Protein 3LAX (pdb70)

CATH classification: 3.30.300.30

Structure (mmCIF, N/CA/C/O backbone):
data_3LAX
#
_entry.id   3LAX
#
_cell.length_a   33.737
_cell.length_b   44.334
_cell.length_c   67.601
_cell.angle_alpha   90.00
_cell.angle_beta   90.00
_cell.angle_gamma   90.00
#
_symmetry.space_group_name_H-M   'P 21 21 21'
#
loop_
_entity.id
_entity.type
_entity.pdbx_description
1 polymer 'Phenylacetate-coenzyme A ligase'
2 water water
#
loop_
_atom_site.group_PDB
_atom_site.id
_atom_site.type_symbol
_atom_site.label_atom_id
_atom_site.label_alt_id
_atom_site.label_comp_id
_atom_site.label_asym_id
_atom_site.label_entity_id
_atom_site.label_seq_id
_atom_site.pdbx_PDB_ins_code
_atom_site.Cartn_x
_atom_site.Cartn_y
_atom_site.Cartn_z
_atom_site.occupancy
_atom_site.B_iso_or_equiv
_atom_site.auth_seq_id
_atom_site.auth_comp_id
_atom_site.auth_asym_id
_atom_site.auth_atom_id
_atom_site.pdbx_PDB_model_num
ATOM 1 N N . SER A 1 1 ? -8.444 26.711 27.477 1.00 44.13 324 SER A N 1
ATOM 2 C CA . SER A 1 1 ? -7.886 27.655 28.441 1.00 42.34 324 SER A CA 1
ATOM 3 C C . SER A 1 1 ? -8.873 28.790 28.691 1.00 40.35 324 SER A C 1
ATOM 4 O O . SER A 1 1 ? -9.933 28.842 28.062 1.00 41.15 324 SER A O 1
ATOM 7 N N . ASN A 1 2 ? -8.538 29.704 29.599 1.00 37.22 325 ASN A N 1
ATOM 8 C CA . ASN A 1 2 ? -9.400 30.866 29.799 1.00 34.96 325 ASN A CA 1
ATOM 9 C C . ASN A 1 2 ? -9.275 31.858 28.640 1.00 33.12 325 ASN A C 1
ATOM 10 O O . ASN A 1 2 ? -9.884 32.928 28.648 1.00 31.52 325 ASN A O 1
ATOM 15 N N . ALA A 1 3 ? -8.496 31.476 27.630 0.80 32.43 326 ALA A N 1
ATOM 16 C CA . ALA A 1 3 ? -8.423 32.249 26.395 0.80 30.77 326 ALA A CA 1
ATOM 17 C C . ALA A 1 3 ? -9.769 32.247 25.679 0.80 31.20 326 ALA A C 1
ATOM 18 O O . ALA A 1 3 ? -10.066 33.167 24.919 0.80 30.70 326 ALA A O 1
ATOM 20 N N . ASP A 1 4 ? -10.583 31.220 25.917 1.00 31.99 327 ASP A N 1
ATOM 21 C CA A ASP A 1 4 ? -11.918 31.101 25.328 0.50 32.15 327 ASP A CA 1
ATOM 22 C CA B ASP A 1 4 ? -11.883 31.191 25.256 0.50 33.92 327 ASP A CA 1
ATOM 23 C C . ASP A 1 4 ? -12.906 32.068 25.967 1.00 32.37 327 ASP A C 1
ATOM 24 O O . ASP A 1 4 ? -13.997 32.308 25.437 1.00 30.23 327 ASP A O 1
ATOM 33 N N . ASP A 1 5 ? -12.540 32.591 27.135 1.00 27.99 328 ASP A N 1
ATOM 34 C CA . ASP A 1 5 ? -13.444 33.489 27.845 1.00 27.01 328 ASP A CA 1
ATOM 35 C C . ASP A 1 5 ? -13.282 34.928 27.379 1.00 25.15 328 ASP A C 1
ATOM 36 O O . ASP A 1 5 ? -12.210 35.512 27.493 1.00 26.10 328 ASP A O 1
ATOM 49 N N . ILE A 1 7 ? -13.163 38.779 27.149 1.00 25.07 330 ILE A N 1
ATOM 50 C CA . ILE A 1 7 ? -12.840 39.808 28.113 1.00 25.11 330 ILE A CA 1
ATOM 51 C C . ILE A 1 7 ? -13.366 41.138 27.618 1.00 24.35 330 ILE A C 1
ATOM 52 O O . ILE A 1 7 ? -13.725 41.290 26.452 1.00 25.21 330 ILE A O 1
ATOM 57 N N . ILE A 1 8 ? -13.440 42.098 28.521 1.00 24.60 331 ILE A N 1
ATOM 58 C CA A ILE A 1 8 ? -13.898 43.433 28.176 0.50 26.19 331 ILE A CA 1
ATOM 59 C CA B ILE A 1 8 ? -13.891 43.430 28.159 0.50 26.59 331 ILE A CA 1
ATOM 60 C C . ILE A 1 8 ? -12.876 44.447 28.663 1.00 27.26 331 ILE A C 1
ATOM 61 O O . ILE A 1 8 ? -12.522 44.461 29.843 1.00 29.68 331 ILE A O 1
ATOM 70 N N . LEU A 1 9 ? -12.392 45.280 27.751 1.00 26.84 332 LEU A N 1
ATOM 71 C CA . LEU A 1 9 ? -11.368 46.259 28.075 1.00 29.07 332 LEU A CA 1
ATOM 72 C C . LEU A 1 9 ? -11.752 47.611 27.489 1.00 30.85 332 LEU A C 1
ATOM 73 O O . LEU A 1 9 ? -11.942 47.733 26.279 1.00 28.87 332 LEU A O 1
ATOM 78 N N . LYS A 1 10 ? -11.844 48.618 28.358 1.00 36.24 333 LYS A N 1
ATOM 79 C CA A LYS A 1 10 ? -12.304 49.943 27.950 0.50 38.12 333 LYS A CA 1
ATOM 80 C CA B LYS A 1 10 ? -12.363 49.945 28.012 0.50 37.53 333 LYS A CA 1
ATOM 81 C C . LYS A 1 10 ? -13.523 49.886 27.024 1.00 37.81 333 LYS A C 1
ATOM 82 O O . LYS A 1 10 ? -13.533 50.549 25.979 1.00 38.80 333 LYS A O 1
ATOM 93 N N . GLY A 1 11 ? -14.524 49.092 27.395 1.00 36.23 334 GLY A N 1
ATOM 94 C CA . GLY A 1 11 ? -15.752 48.983 26.626 1.00 34.57 334 GLY A CA 1
ATOM 95 C C . GLY A 1 11 ? -15.701 48.029 25.448 1.00 30.71 334 GLY A C 1
ATOM 96 O O . GLY A 1 11 ? -16.732 47.750 24.841 1.00 31.16 334 GLY A O 1
ATOM 97 N N . VAL A 1 12 ? -14.513 47.519 25.128 1.00 25.13 335 VAL A N 1
ATOM 98 C CA . VAL A 1 12 ? -14.330 46.706 23.929 1.00 21.87 335 VAL A CA 1
ATOM 99 C C . VAL A 1 12 ? -14.271 45.217 24.263 1.00 19.84 335 VAL A C 1
ATOM 100 O O . VAL A 1 12 ? -13.413 44.777 25.036 1.00 20.84 335 VAL A O 1
ATOM 104 N N . ASN A 1 13 ? -15.181 44.439 23.685 1.00 20.53 336 ASN A N 1
ATOM 105 C CA . ASN A 1 13 ? -15.171 42.997 23.878 1.00 23.05 336 ASN A CA 1
ATOM 106 C C . ASN A 1 13 ? -14.073 42.384 23.031 1.00 22.22 336 ASN A C 1
ATOM 107 O O . ASN A 1 13 ? -13.981 42.652 21.835 1.00 22.69 336 ASN A O 1
ATOM 112 N N . ILE A 1 14 ? -13.253 41.548 23.652 1.00 20.01 337 ILE A N 1
ATOM 113 C CA A ILE A 1 14 ? -12.124 40.917 22.980 0.50 18.41 337 ILE A CA 1
ATOM 114 C CA B ILE A 1 14 ? -12.166 40.905 22.939 0.50 22.03 337 ILE A CA 1
ATOM 115 C C . ILE A 1 14 ? -12.079 39.427 23.286 1.00 20.77 337 ILE A C 1
ATOM 116 O O . ILE A 1 14 ? -12.196 39.030 24.444 1.00 23.16 337 ILE A O 1
ATOM 125 N N . PHE A 1 15 ? -11.903 38.609 22.257 1.00 20.96 338 PHE A N 1
ATOM 126 C CA . PHE A 1 15 ? -11.736 37.180 22.446 1.00 21.22 338 PHE A CA 1
ATOM 127 C C . PHE A 1 15 ? -10.254 36.854 22.390 1.00 20.78 338 PHE A C 1
ATOM 128 O O . PHE A 1 15 ? -9.626 37.009 21.351 1.00 21.76 338 PHE A O 1
ATOM 136 N N . PRO A 1 16 ? -9.692 36.411 23.518 1.00 22.20 339 PRO A N 1
ATOM 137 C CA . PRO A 1 16 ? -8.255 36.130 23.571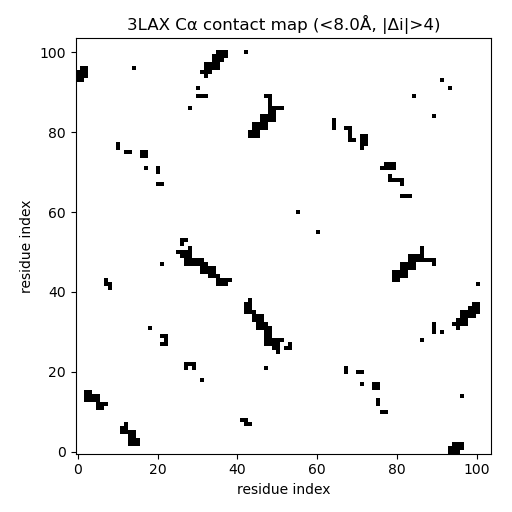 1.00 23.52 339 PRO A CA 1
ATOM 138 C C . PRO A 1 16 ? -7.800 35.122 22.518 1.00 20.70 339 PRO A C 1
ATOM 139 O O . PRO A 1 16 ? -6.633 35.161 22.117 1.00 18.90 339 PRO A O 1
ATOM 143 N N . ILE A 1 17 ? -8.685 34.251 22.046 1.00 19.49 340 ILE A N 1
ATOM 144 C CA . ILE A 1 17 ? -8.266 33.313 21.015 1.00 19.17 340 ILE A CA 1
ATOM 145 C C . ILE A 1 17 ? -7.784 34.055 19.746 1.00 17.83 340 ILE A C 1
ATOM 146 O O . ILE A 1 17 ? -6.926 33.550 19.019 1.00 20.06 340 ILE A O 1
ATOM 151 N N . GLN A 1 18 ? -8.340 35.238 19.479 1.00 17.22 341 GLN A N 1
ATOM 152 C CA A GLN A 1 18 ? -7.942 36.130 18.377 0.50 18.16 341 GLN A CA 1
ATOM 153 C CA B GLN A 1 18 ? -7.900 35.962 18.298 0.50 18.19 341 GLN A CA 1
ATOM 154 C C . GLN A 1 18 ? -6.455 36.446 18.445 1.00 17.87 341 GLN A C 1
ATOM 155 O O . GLN A 1 18 ? -5.745 36.535 17.446 1.00 18.51 341 GLN A O 1
ATOM 166 N N . ILE A 1 19 ? -6.015 36.719 19.664 1.00 16.22 342 ILE A N 1
ATOM 167 C CA . ILE A 1 19 ? -4.629 37.093 19.911 1.00 15.39 342 ILE A CA 1
ATOM 168 C C . ILE A 1 19 ? -3.737 35.873 19.689 1.00 15.94 342 ILE A C 1
ATOM 169 O O . ILE A 1 19 ? -2.712 35.949 19.006 1.00 16.51 342 ILE A O 1
ATOM 174 N N . GLU A 1 20 ? -4.136 34.748 20.271 1.00 16.00 343 GLU A N 1
ATOM 175 C CA . GLU A 1 20 ? -3.407 33.496 20.117 1.00 17.93 343 GLU A CA 1
ATOM 176 C C . GLU A 1 20 ? -3.189 33.154 18.649 1.00 17.49 343 GLU A C 1
ATOM 177 O O . GLU A 1 20 ? -2.090 32.805 18.234 1.00 18.69 343 GLU A O 1
ATOM 183 N N . THR A 1 21 ? -4.254 33.235 17.856 1.00 18.00 344 THR A N 1
ATOM 184 C CA . THR A 1 21 ? -4.175 32.870 16.444 1.00 19.74 344 THR A CA 1
ATOM 185 C C . THR A 1 21 ? -3.137 33.700 15.693 1.00 18.23 344 THR A C 1
ATOM 186 O O . THR A 1 21 ? -2.357 33.174 14.881 1.00 21.07 344 THR A O 1
ATOM 190 N N . ILE A 1 22 ? -3.131 34.998 15.961 1.00 17.54 345 ILE A N 1
ATOM 191 C CA A ILE A 1 22 ? -2.158 35.886 15.344 0.50 16.94 345 ILE A CA 1
ATOM 192 C CA B ILE A 1 22 ? -2.159 35.908 15.363 0.50 17.71 345 ILE A CA 1
ATOM 193 C C . ILE A 1 22 ? -0.727 35.547 15.769 1.00 18.03 345 ILE A C 1
ATOM 194 O O . ILE A 1 22 ? 0.168 35.450 14.922 1.00 18.50 345 ILE A O 1
ATOM 203 N N . LEU A 1 23 ? -0.512 35.342 17.069 1.00 16.88 346 LEU A N 1
ATOM 204 C CA . LEU A 1 23 ? 0.822 35.008 17.580 1.00 17.59 346 LEU A CA 1
ATOM 205 C C . LEU A 1 23 ? 1.362 33.711 16.995 1.00 18.29 346 LEU A C 1
ATOM 206 O O . LEU A 1 23 ? 2.571 33.589 16.735 1.00 19.28 346 LEU A O 1
ATOM 211 N N . LEU A 1 24 ? 0.487 32.729 16.808 1.00 19.98 347 LEU A N 1
ATOM 212 C CA . LEU A 1 24 ? 0.931 31.412 16.353 1.00 22.44 347 LEU A CA 1
ATOM 213 C C . LEU A 1 24 ? 1.577 31.417 14.978 1.00 24.37 347 LEU A C 1
ATOM 214 O O . LEU A 1 24 ? 2.359 30.523 14.656 1.00 27.28 347 LEU A O 1
ATOM 219 N N . GLN A 1 25 ? 1.251 32.403 14.156 1.00 24.47 348 GLN A N 1
ATOM 220 C CA A GLN A 1 25 ? 1.758 32.443 12.785 0.50 26.25 348 GLN A CA 1
ATOM 221 C CA B GLN A 1 25 ? 1.751 32.424 12.792 0.50 25.07 348 GLN A CA 1
ATOM 222 C C . GLN A 1 25 ? 3.217 32.877 12.690 1.00 25.41 348 GLN A C 1
ATOM 223 O O . GLN A 1 25 ? 3.857 32.680 11.652 1.00 28.83 348 GLN A O 1
ATOM 234 N N . PHE A 1 26 ? 3.751 33.462 13.766 1.00 21.92 349 PHE A N 1
ATOM 235 C CA . PHE A 1 26 ? 5.143 33.944 13.762 1.00 20.70 349 PHE A CA 1
ATOM 236 C C . PHE A 1 26 ? 6.154 32.854 14.094 1.00 20.24 349 PHE A C 1
ATOM 237 O O . PHE A 1 26 ? 6.146 32.304 15.202 1.00 20.00 349 PHE A O 1
ATOM 245 N N . LYS A 1 27 ? 7.027 32.551 13.133 1.00 20.98 350 LYS A N 1
ATOM 246 C CA A LYS A 1 27 ? 8.045 31.534 13.345 0.50 21.09 350 LYS A CA 1
ATOM 247 C CA B LYS A 1 27 ? 8.068 31.550 13.322 0.50 21.09 350 LYS A CA 1
ATOM 248 C C . LYS A 1 27 ? 8.989 31.954 14.463 1.00 21.03 350 LYS A C 1
ATOM 249 O O . LYS A 1 27 ? 9.570 31.109 15.132 1.00 22.48 350 LYS A O 1
ATOM 260 N N . GLU A 1 28 ? 9.104 33.260 14.682 1.00 18.47 351 GLU A N 1
ATOM 261 C CA . GLU A 1 28 ? 10.014 33.785 15.690 1.00 18.16 351 GLU A CA 1
ATOM 262 C C . GLU A 1 28 ? 9.507 33.578 17.107 1.00 16.13 351 GLU A C 1
ATOM 263 O O . GLU A 1 28 ? 10.243 33.817 18.055 1.00 16.75 351 GLU A O 1
ATOM 269 N N . LEU A 1 29 ? 8.241 33.188 17.253 1.00 15.31 352 LEU A N 1
ATOM 270 C CA . LEU A 1 29 ? 7.625 33.084 18.574 1.00 14.05 352 LEU A CA 1
ATOM 271 C C . LEU A 1 29 ? 7.357 31.643 18.988 1.00 14.59 352 LEU A C 1
ATOM 272 O O . LEU A 1 29 ? 7.114 30.776 18.148 1.00 18.35 352 LEU A O 1
ATOM 277 N N . GLY A 1 30 ? 7.371 31.391 20.294 1.00 15.95 353 GLY A N 1
ATOM 278 C CA . GLY A 1 30 ? 6.866 30.132 20.825 1.00 17.13 353 GLY A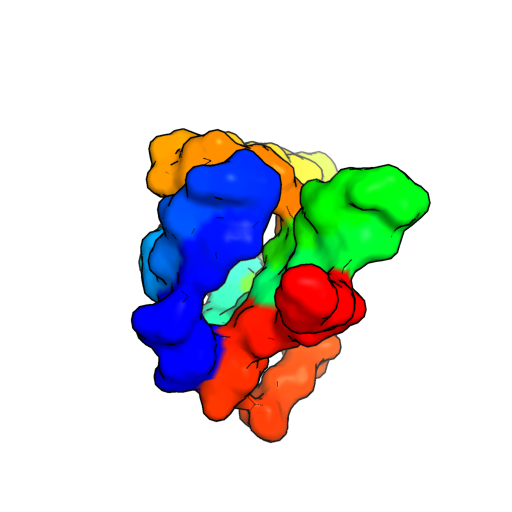 CA 1
ATOM 279 C C . GLY A 1 30 ? 5.349 30.202 20.953 1.00 17.93 353 GLY A C 1
ATOM 280 O O . GLY A 1 30 ? 4.746 31.235 20.663 1.00 21.12 353 GLY A O 1
ATOM 281 N N . SER A 1 31 ? 4.732 29.123 21.412 1.00 14.98 354 SER A N 1
ATOM 282 C CA . SER A 1 31 ? 3.274 29.082 21.518 1.00 15.24 354 SER A CA 1
ATOM 283 C C . SER A 1 31 ? 2.756 29.637 22.837 1.00 15.39 354 SER A C 1
ATOM 284 O O . SER A 1 31 ? 1.559 29.824 22.997 1.00 19.52 354 SER A O 1
ATOM 287 N N . ASP A 1 32 ? 3.643 29.893 23.790 1.00 15.34 355 ASP A N 1
ATOM 288 C CA . ASP A 1 32 ? 3.203 30.382 25.085 1.00 16.22 355 ASP A CA 1
ATOM 289 C C . ASP A 1 32 ? 3.191 31.888 25.183 1.00 15.08 355 ASP A C 1
ATOM 290 O O . ASP A 1 32 ? 4.159 32.561 24.823 1.00 17.50 355 ASP A O 1
ATOM 295 N N . TYR A 1 33 ? 2.071 32.408 25.669 1.00 15.35 356 TYR A N 1
ATOM 296 C CA . TYR A 1 33 ? 1.850 33.830 25.791 1.00 15.73 356 TYR A CA 1
ATOM 297 C C . TYR A 1 33 ? 1.016 34.060 27.045 1.00 15.40 356 TYR A C 1
ATOM 298 O O . TYR A 1 33 ? 0.397 33.125 27.592 1.00 17.58 356 TYR A O 1
ATOM 307 N N . LEU A 1 34 ? 1.015 35.297 27.514 1.00 14.33 357 LEU A N 1
ATOM 308 C CA . LEU A 1 34 ? 0.224 35.663 28.676 1.00 15.40 357 LEU A CA 1
ATOM 309 C C . LEU A 1 34 ? -0.302 37.066 28.483 1.00 14.92 357 LEU A C 1
ATOM 310 O O . LEU A 1 34 ? 0.460 37.984 28.212 1.00 15.70 357 LEU A O 1
ATOM 315 N N . ILE A 1 35 ? -1.618 37.215 28.589 1.00 15.24 358 ILE A N 1
ATOM 316 C CA . ILE A 1 35 ? -2.257 38.507 28.467 1.00 14.77 358 ILE A CA 1
ATOM 317 C C . ILE A 1 35 ? -2.523 38.998 29.883 1.00 14.90 358 ILE A C 1
ATOM 318 O O . ILE A 1 35 ? -3.223 38.334 30.646 1.00 16.14 358 ILE A O 1
ATOM 323 N N . THR A 1 36 ? -1.948 40.136 30.253 1.00 15.57 359 THR A N 1
ATOM 324 C CA . THR A 1 36 ? -2.171 40.678 31.591 1.00 16.32 359 THR A CA 1
ATOM 325 C C . THR A 1 36 ? -2.984 41.961 31.508 1.00 16.48 359 THR A C 1
ATOM 326 O O . THR A 1 36 ? -2.629 42.879 30.767 1.00 17.76 359 THR A O 1
ATOM 330 N N . LEU A 1 37 ? -4.089 42.009 32.250 1.00 17.05 360 LEU A N 1
ATOM 331 C CA . LEU A 1 37 ? -4.942 43.190 32.290 1.00 18.44 360 LEU A CA 1
ATOM 332 C C . LEU A 1 37 ? -4.748 43.852 33.640 1.00 22.15 360 LEU A C 1
ATOM 333 O O . LEU A 1 37 ? -4.832 43.198 34.680 1.00 22.91 360 LEU A O 1
ATOM 338 N N . GLU A 1 38 ? -4.481 45.148 33.641 1.00 25.36 361 GLU A N 1
ATOM 339 C CA . GLU A 1 38 ? -4.369 45.839 34.912 1.00 30.40 361 GLU A CA 1
ATOM 340 C C . GLU A 1 38 ? -4.866 47.264 34.831 1.00 33.04 361 GLU A C 1
ATOM 341 O O . GLU A 1 38 ? -5.116 47.788 33.749 1.00 32.96 361 GLU A O 1
ATOM 347 N N . THR A 1 39 ? -5.040 47.872 35.996 1.00 35.11 362 THR A N 1
ATOM 348 C CA . THR A 1 39 ? -5.465 49.252 36.070 1.00 37.63 362 THR A CA 1
ATOM 349 C C . THR A 1 39 ? -4.248 50.109 36.393 1.00 42.65 362 THR A C 1
ATOM 350 O O . THR A 1 39 ? -3.700 50.033 37.489 1.00 42.95 362 THR A O 1
ATOM 354 N N . ALA A 1 40 ? -3.811 50.892 35.412 1.00 48.10 363 ALA A N 1
ATOM 355 C CA . ALA A 1 40 ? -2.672 51.789 35.577 1.00 52.19 363 ALA A CA 1
ATOM 356 C C . ALA A 1 40 ? -3.178 53.190 35.874 1.00 54.92 363 ALA A C 1
ATOM 357 O O . ALA A 1 40 ? -3.739 53.852 34.998 1.00 55.49 363 ALA A O 1
ATOM 359 N N . GLU A 1 41 ? -2.975 53.634 37.110 1.00 57.06 364 GLU A N 1
ATOM 360 C CA . GLU A 1 41 ? -3.511 54.907 37.565 1.00 59.06 364 GLU A CA 1
ATOM 361 C C . GLU A 1 41 ? -5.019 54.905 37.396 1.00 60.03 364 GLU A C 1
ATOM 362 O O . GLU A 1 41 ? -5.749 54.284 38.169 1.00 60.58 364 GLU A O 1
ATOM 368 N N . SER A 1 42 ? -5.470 55.595 36.354 1.00 59.80 365 SER A N 1
ATOM 369 C CA . SER A 1 42 ? -6.890 55.771 36.091 1.00 58.76 365 SER A CA 1
ATOM 370 C C . SER A 1 42 ? -7.467 54.670 35.206 1.00 56.32 365 SER A C 1
ATOM 371 O O . SER A 1 42 ? -8.543 54.142 35.483 1.00 55.76 365 SER A O 1
ATOM 374 N N . ASN A 1 43 ? -6.751 54.324 34.141 1.00 54.37 366 ASN A N 1
ATOM 375 C CA . ASN A 1 43 ? -7.324 53.465 33.111 1.00 50.66 366 ASN A CA 1
ATOM 376 C C . ASN A 1 43 ? -6.749 52.053 33.036 1.00 45.03 366 ASN A C 1
ATOM 377 O O . ASN A 1 43 ? -5.802 51.705 33.742 1.00 44.64 366 ASN A O 1
ATOM 382 N N . ASP A 1 44 ? -7.339 51.248 32.162 1.00 39.70 367 ASP A N 1
ATOM 383 C CA . ASP A 1 44 ? -6.960 49.853 32.018 1.00 35.24 367 ASP A CA 1
ATOM 384 C C . ASP A 1 44 ? -5.970 49.665 30.878 1.00 32.40 367 ASP A C 1
ATOM 385 O O . ASP A 1 44 ? -6.073 50.306 29.830 1.00 34.45 367 ASP A O 1
ATOM 390 N N . GLU A 1 45 ? -5.016 48.770 31.090 1.00 27.85 368 GLU A N 1
ATOM 391 C CA . GLU A 1 45 ? -4.015 48.468 30.085 1.00 27.82 368 GLU A CA 1
ATOM 392 C C . GLU A 1 45 ? -3.965 46.966 29.851 1.00 24.08 368 GLU A C 1
ATOM 393 O O . GLU A 1 45 ? -4.177 46.183 30.773 1.00 23.56 368 GLU A O 1
ATOM 407 N N . THR A 1 47 ? -1.283 44.074 28.528 1.00 15.53 370 THR A N 1
ATOM 408 C CA . THR A 1 47 ? 0.054 43.678 28.104 1.00 15.32 370 THR A CA 1
ATOM 409 C C . THR A 1 47 ? -0.032 42.271 27.530 1.00 15.55 370 THR A C 1
ATOM 410 O O . THR A 1 47 ? -0.704 41.403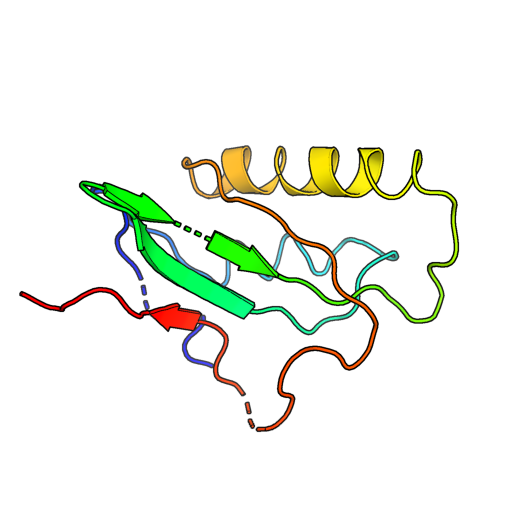 28.094 1.00 16.96 370 THR A O 1
ATOM 414 N N . VAL A 1 48 ? 0.626 42.049 26.395 1.00 13.54 371 VAL A N 1
ATOM 415 C CA . VAL A 1 48 ? 0.722 40.722 25.832 1.00 13.56 371 VAL A CA 1
ATOM 416 C C . VAL A 1 48 ? 2.197 40.317 25.837 1.00 12.92 371 VAL A C 1
ATOM 417 O O . VAL A 1 48 ? 2.991 40.836 25.054 1.00 14.72 371 VAL A O 1
ATOM 421 N N . GLU A 1 49 ? 2.540 39.411 26.742 1.00 13.80 372 GLU A N 1
ATOM 422 C CA . GLU A 1 49 ? 3.878 38.822 26.774 1.00 13.91 372 GLU A CA 1
ATOM 423 C C . GLU A 1 49 ? 3.854 37.556 25.933 1.00 14.82 372 GLU A C 1
ATOM 424 O O . GLU A 1 49 ? 2.914 36.764 26.002 1.00 15.37 372 GLU A O 1
ATOM 430 N N . VAL A 1 50 ? 4.881 37.358 25.122 1.00 14.60 373 VAL A N 1
ATOM 431 C CA A VAL A 1 50 ? 4.977 36.127 24.353 0.50 15.53 373 VAL A CA 1
ATOM 432 C CA B VAL A 1 50 ? 4.984 36.163 24.288 0.50 15.81 373 VAL A CA 1
ATOM 433 C C . VAL A 1 50 ? 6.421 35.671 24.308 1.00 14.32 373 VAL A C 1
ATOM 434 O O . VAL A 1 50 ? 7.345 36.478 24.161 1.00 14.82 373 VAL A O 1
ATOM 441 N N . GLU A 1 51 ? 6.604 34.370 24.474 1.00 14.75 374 GLU A N 1
ATOM 442 C CA . GLU A 1 51 ? 7.942 33.801 24.443 1.00 14.35 374 GLU A CA 1
ATOM 443 C C . GLU A 1 51 ? 8.504 33.795 23.039 1.00 14.32 374 GLU A C 1
ATOM 444 O O . GLU A 1 51 ? 7.809 33.479 22.062 1.00 15.41 374 GLU A O 1
ATOM 450 N N . LEU A 1 52 ? 9.791 34.108 22.949 1.00 14.66 375 LEU A N 1
ATOM 451 C CA . LEU A 1 52 ? 10.513 33.931 21.710 1.00 15.31 375 LEU A CA 1
ATOM 452 C C . LEU A 1 52 ? 10.748 32.454 21.460 1.00 15.68 375 LEU A C 1
ATOM 453 O O . LEU A 1 52 ? 10.850 31.651 22.404 1.00 17.46 375 LEU A O 1
ATOM 458 N N . SER A 1 53 ? 10.833 32.091 20.187 1.00 16.39 376 SER A N 1
ATOM 459 C CA . SER A 1 53 ? 11.273 30.760 19.815 1.00 16.65 376 SER A CA 1
ATOM 460 C C . SER A 1 53 ? 12.742 30.595 20.209 1.00 17.03 376 SER A C 1
ATOM 461 O O . SER A 1 53 ? 13.504 31.564 20.185 1.00 18.65 376 SER A O 1
ATOM 464 N N . GLN A 1 54 ? 13.149 29.382 20.564 1.00 18.16 377 GLN A N 1
ATOM 465 C CA . GLN A 1 54 ? 14.565 29.158 20.861 1.00 20.18 377 GLN A CA 1
ATOM 466 C C . GLN A 1 54 ? 15.408 29.375 19.618 1.00 20.61 377 GLN A C 1
ATOM 467 O O . GLN A 1 54 ? 16.618 29.523 19.717 1.00 22.70 377 GLN A O 1
ATOM 473 N N . LEU A 1 55 ? 14.770 29.410 18.452 1.00 18.35 378 LEU A N 1
ATOM 474 C CA . LEU A 1 55 ? 15.469 29.702 17.200 1.00 19.40 378 LEU A CA 1
ATOM 475 C C . LEU A 1 55 ? 15.735 31.191 16.962 1.00 20.33 378 LEU A C 1
ATOM 476 O O . LEU A 1 55 ? 16.521 31.537 16.074 1.00 22.31 378 LEU A O 1
ATOM 481 N N . PHE A 1 56 ? 15.097 32.074 17.731 1.00 20.48 379 PHE A N 1
ATOM 482 C CA . PHE A 1 56 ? 15.278 33.508 17.515 1.00 20.63 379 PHE A CA 1
ATOM 483 C C . PHE A 1 56 ? 16.468 34.034 18.310 1.00 22.48 379 PHE A C 1
ATOM 484 O O . PHE A 1 56 ? 16.423 34.094 19.537 1.00 23.66 379 PHE A O 1
ATOM 492 N N . THR A 1 57 ? 17.536 34.415 17.615 1.00 20.84 380 THR A N 1
ATOM 493 C CA . THR A 1 57 ? 18.689 35.023 18.268 1.00 22.30 380 THR A CA 1
ATOM 494 C C . THR A 1 57 ? 19.163 36.259 17.507 1.00 22.34 380 THR A C 1
ATOM 495 O O . THR A 1 57 ? 20.347 36.620 17.555 1.00 25.35 380 THR A O 1
ATOM 499 N N . ASP A 1 58 ? 18.24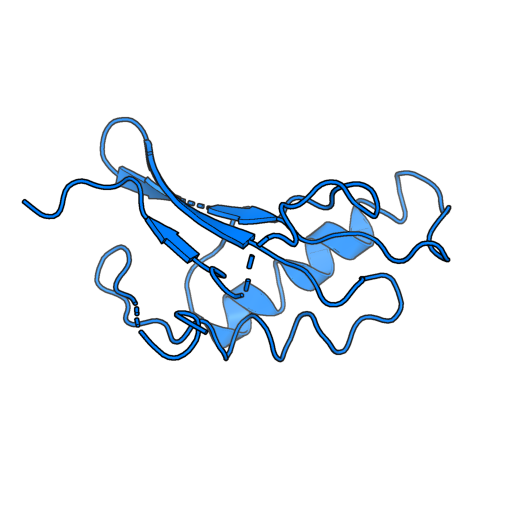5 36.915 16.807 1.00 21.21 381 ASP A N 1
ATOM 500 C CA . ASP A 1 58 ? 18.604 38.073 15.991 1.00 20.04 381 ASP A CA 1
ATOM 501 C C . ASP A 1 58 ? 18.759 39.355 16.806 1.00 19.40 381 ASP A C 1
ATOM 502 O O . ASP A 1 58 ? 18.394 39.412 17.985 1.00 21.26 381 ASP A O 1
ATOM 507 N N . ASP A 1 59 ? 19.306 40.385 16.166 1.00 19.24 382 ASP A N 1
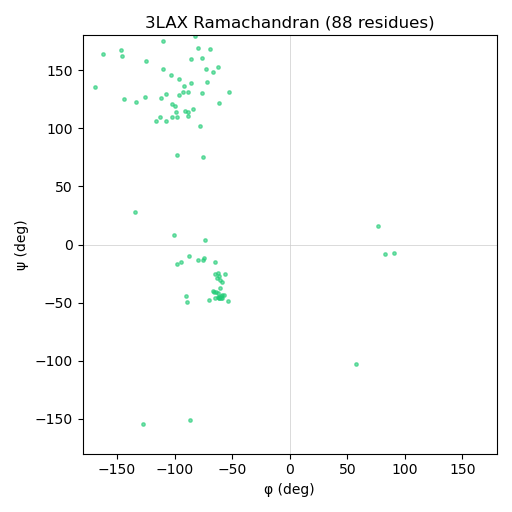ATOM 508 C CA . ASP A 1 59 ? 19.637 41.618 16.862 1.00 18.97 382 ASP A CA 1
ATOM 509 C C . ASP A 1 59 ? 18.420 42.416 17.318 1.00 17.63 382 ASP A C 1
ATOM 510 O O . ASP A 1 59 ? 17.278 42.132 16.920 1.00 19.55 382 ASP A O 1
ATOM 515 N N . TYR A 1 60 ? 18.667 43.415 18.161 1.00 17.27 383 TYR A N 1
ATOM 516 C CA . TYR A 1 60 ? 17.587 44.197 18.755 1.00 18.14 383 TYR A CA 1
ATOM 517 C C . TYR A 1 60 ? 16.787 44.966 17.708 1.00 17.29 383 TYR A C 1
ATOM 518 O O . TYR A 1 60 ? 15.590 45.206 17.893 1.00 19.53 383 TYR A O 1
ATOM 527 N N . GLY A 1 61 ? 17.411 45.333 16.595 1.00 18.47 384 GLY A N 1
ATOM 528 C CA . GLY A 1 61 ? 16.675 45.974 15.517 1.00 18.47 384 GLY A CA 1
ATOM 529 C C . GLY A 1 61 ? 15.569 45.064 15.009 1.00 17.24 384 GLY A C 1
ATOM 530 O O . GLY A 1 61 ? 14.422 45.486 14.806 1.00 17.91 384 GLY A O 1
ATOM 531 N N . ARG A 1 62 ? 15.910 43.801 14.803 1.00 19.92 385 ARG A N 1
ATOM 532 C CA . ARG A 1 62 ? 14.940 42.802 14.379 1.00 19.33 385 ARG A CA 1
ATOM 533 C C . ARG A 1 62 ? 13.899 42.535 15.471 1.00 17.79 385 ARG A C 1
ATOM 534 O O . ARG A 1 62 ? 12.704 42.386 15.181 1.00 18.47 385 ARG A O 1
ATOM 542 N N . LEU A 1 63 ? 14.325 42.487 16.728 1.00 17.54 386 LEU A N 1
ATOM 543 C CA A LEU A 1 63 ? 13.386 42.258 17.824 0.50 17.47 386 LEU A CA 1
ATOM 544 C CA B LEU A 1 63 ? 13.397 42.263 17.832 0.50 17.77 386 LEU A CA 1
ATOM 545 C C . LEU A 1 63 ? 12.362 43.392 17.863 1.00 17.01 386 LEU A C 1
ATOM 546 O O . LEU A 1 63 ? 11.142 43.150 18.028 1.00 17.80 386 LEU A O 1
ATOM 555 N N . GLN A 1 64 ? 12.830 44.626 17.691 1.00 16.84 387 GLN A N 1
ATOM 556 C CA . GLN A 1 64 ? 11.942 45.787 17.664 1.00 18.56 387 GLN A CA 1
ATOM 557 C C . GLN A 1 64 ? 10.957 45.707 16.508 1.00 18.09 387 GLN A C 1
ATOM 558 O O . GLN A 1 64 ? 9.775 45.992 16.679 1.00 19.11 387 GLN A O 1
ATOM 564 N N . ALA A 1 65 ? 11.441 45.345 15.323 1.00 18.40 388 ALA A N 1
ATOM 565 C CA . ALA A 1 65 ? 10.570 45.244 14.146 1.00 19.28 388 ALA A CA 1
ATOM 566 C C . ALA A 1 65 ? 9.499 44.185 14.368 1.00 17.76 388 ALA A C 1
ATOM 567 O O . ALA A 1 65 ? 8.327 44.382 14.023 1.00 19.14 388 ALA A O 1
ATOM 569 N N . LEU A 1 66 ? 9.902 43.063 14.949 1.00 17.09 389 LEU A N 1
ATOM 570 C CA . LEU A 1 66 ? 8.982 41.977 15.268 1.00 16.34 389 LEU A CA 1
ATOM 571 C C . LEU A 1 66 ? 7.917 42.466 16.248 1.00 15.45 389 LEU A C 1
ATOM 572 O O . LEU A 1 66 ? 6.724 42.217 16.054 1.00 16.67 389 LEU A O 1
ATOM 577 N N . THR A 1 67 ? 8.341 43.170 17.290 1.00 15.56 390 THR A N 1
ATOM 578 C CA . THR A 1 67 ? 7.417 43.687 18.294 1.00 15.45 390 THR A CA 1
ATOM 579 C C . THR A 1 67 ? 6.403 44.622 17.631 1.00 15.20 390 THR A C 1
ATOM 580 O O . THR A 1 67 ? 5.198 44.545 17.900 1.00 15.78 390 THR A O 1
ATOM 584 N N . ARG A 1 68 ? 6.885 45.492 16.747 1.00 16.12 391 ARG A N 1
ATOM 585 C CA . ARG A 1 68 ? 6.038 46.443 16.021 1.00 17.02 391 ARG A CA 1
ATOM 586 C C . ARG A 1 68 ? 5.013 45.716 15.156 1.00 16.05 391 ARG A C 1
ATOM 587 O O . ARG A 1 68 ? 3.824 46.064 15.155 1.00 17.22 391 ARG A O 1
ATOM 595 N N . GLU A 1 69 ? 5.451 44.702 14.424 1.00 15.73 392 GLU A N 1
ATOM 596 C CA . GLU A 1 69 ? 4.544 43.979 13.535 1.00 16.92 392 GLU A CA 1
ATOM 597 C C . GLU A 1 69 ? 3.467 43.229 14.317 1.00 15.07 392 GLU A C 1
ATOM 598 O O . GLU A 1 69 ? 2.293 43.222 13.927 1.00 15.96 392 GLU A O 1
ATOM 604 N N . ILE A 1 70 ? 3.841 42.609 15.426 1.00 15.61 393 ILE A N 1
ATOM 605 C CA . ILE A 1 70 ? 2.858 41.925 16.272 1.00 15.08 393 ILE A CA 1
ATOM 606 C C . ILE A 1 70 ? 1.835 42.930 16.804 1.00 14.81 393 ILE A C 1
ATOM 607 O O . ILE A 1 70 ? 0.618 42.681 16.789 1.00 14.63 393 ILE A O 1
ATOM 612 N N . THR A 1 71 ? 2.324 44.072 17.278 1.00 15.23 394 THR A N 1
ATOM 613 C CA . THR A 1 71 ? 1.446 45.106 17.825 1.00 14.83 394 THR A CA 1
ATOM 614 C C . THR A 1 71 ? 0.430 45.570 16.776 1.00 15.20 394 THR A C 1
ATOM 615 O O . THR A 1 71 ? -0.769 45.688 17.055 1.00 16.23 394 THR A O 1
ATOM 619 N N . ARG A 1 72 ? 0.915 45.818 15.568 1.00 15.53 395 ARG A N 1
ATOM 620 C CA A ARG A 1 72 ? 0.086 46.256 14.449 0.50 17.07 395 ARG A CA 1
ATOM 621 C CA B ARG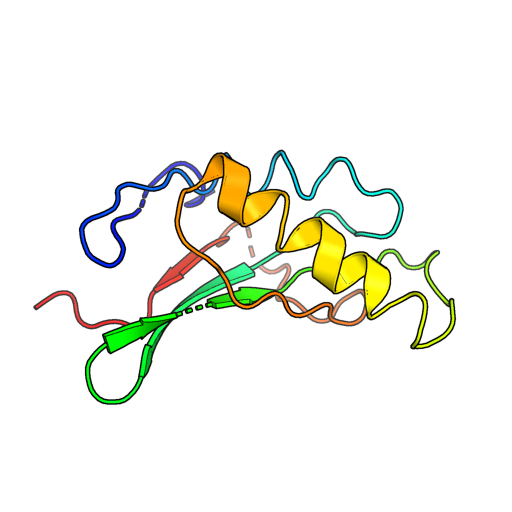 A 1 72 ? 0.055 46.271 14.477 0.50 14.49 395 ARG A CA 1
ATOM 622 C C . ARG A 1 72 ? -1.006 45.231 14.145 1.00 15.01 395 ARG A C 1
ATOM 623 O O . ARG A 1 72 ? -2.187 45.563 14.033 1.00 15.40 395 ARG A O 1
ATOM 638 N N . GLN A 1 73 ? -0.605 43.971 14.004 1.00 14.59 396 GLN A N 1
ATOM 639 C CA . GLN A 1 73 ? -1.566 42.918 13.679 1.00 15.72 396 GLN A CA 1
ATOM 640 C C . GLN A 1 73 ? -2.593 42.734 14.784 1.00 14.55 396 GLN A C 1
ATOM 641 O O . GLN A 1 73 ? -3.786 42.537 14.502 1.00 15.11 396 GLN A O 1
ATOM 647 N N . LEU A 1 74 ? -2.157 42.789 16.041 1.00 13.89 397 LEU A N 1
ATOM 648 C CA . LEU A 1 74 ? -3.103 42.642 17.156 1.00 13.33 397 LEU A CA 1
ATOM 649 C C . LEU A 1 74 ? -4.092 43.808 17.188 1.00 14.49 397 LEU A C 1
ATOM 650 O O . LEU A 1 74 ? -5.300 43.601 17.355 1.00 15.00 397 LEU A O 1
ATOM 655 N N . LYS A 1 75 ? -3.598 45.033 17.039 1.00 14.54 398 LYS A N 1
ATOM 656 C CA . LYS A 1 75 ? -4.501 46.180 17.005 1.00 15.40 398 LYS A CA 1
ATOM 657 C C . LYS A 1 75 ? -5.544 46.028 15.885 1.00 14.88 398 LYS A C 1
ATOM 658 O O . LYS A 1 75 ? -6.739 46.289 16.090 1.00 15.85 398 LYS A O 1
ATOM 664 N N . ASP A 1 76 ? -5.113 45.593 14.707 1.00 16.31 399 ASP A N 1
ATOM 665 C CA . ASP A 1 76 ? -6.042 45.414 13.583 1.00 16.68 399 ASP A CA 1
ATOM 666 C C . ASP A 1 76 ? -7.153 44.433 13.912 1.00 16.06 399 ASP A C 1
ATOM 667 O O . ASP A 1 76 ? -8.268 44.558 13.408 1.00 18.06 399 ASP A O 1
ATOM 672 N N . GLU A 1 77 ? -6.851 43.444 14.740 1.00 15.73 400 GLU A N 1
ATOM 673 C CA . GLU A 1 77 ? -7.814 42.384 15.029 1.00 16.74 400 GLU A CA 1
ATOM 674 C C . GLU A 1 77 ? -8.708 42.713 16.209 1.00 16.83 400 GLU A C 1
ATOM 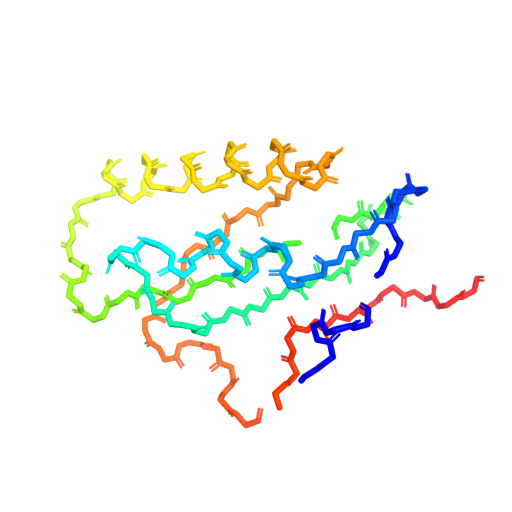675 O O . GLU A 1 77 ? -9.932 42.579 16.116 1.00 18.66 400 GLU A O 1
ATOM 681 N N . ILE A 1 78 ? -8.104 43.129 17.321 1.00 15.51 401 ILE A N 1
ATOM 682 C CA . ILE A 1 78 ? -8.863 43.310 18.568 1.00 15.29 401 ILE A CA 1
ATOM 683 C C . ILE A 1 78 ? -9.355 44.736 18.803 1.00 15.73 401 ILE A C 1
ATOM 684 O O . ILE A 1 78 ? -10.222 44.955 19.650 1.00 17.56 401 ILE A O 1
ATOM 689 N N . LEU A 1 79 ? -8.810 45.694 18.051 1.00 15.43 402 LEU A N 1
ATOM 690 C CA . LEU A 1 79 ? -9.318 47.073 18.025 1.00 16.46 402 LEU A CA 1
ATOM 691 C C . LEU A 1 79 ? -8.923 47.908 19.240 1.00 20.78 402 LEU A C 1
ATOM 692 O O . LEU A 1 79 ? -9.527 48.946 19.530 1.00 23.56 402 LEU A O 1
ATOM 697 N N . VAL A 1 80 ? -7.929 47.424 19.969 1.00 19.18 403 VAL A N 1
ATOM 698 C CA A VAL A 1 80 ? -7.267 48.236 20.975 0.50 19.78 403 VAL A CA 1
ATOM 699 C CA B VAL A 1 80 ? -7.283 48.169 21.041 0.50 20.57 403 VAL A CA 1
ATOM 700 C C . VAL A 1 80 ? -5.797 47.899 20.871 1.00 19.12 403 VAL A C 1
ATOM 701 O O . VAL A 1 80 ? -5.433 46.835 20.380 1.00 20.41 403 VAL A O 1
ATOM 708 N N . THR A 1 81 ? -4.948 48.835 21.276 1.00 18.28 404 THR A N 1
ATOM 709 C CA . THR A 1 81 ? -3.511 48.622 21.157 1.00 18.26 404 THR A CA 1
ATOM 710 C C . THR A 1 81 ? -2.958 47.986 22.423 1.00 17.72 404 THR A C 1
ATOM 711 O O . THR A 1 81 ? -2.995 48.595 23.491 1.00 20.34 404 THR A O 1
ATOM 715 N N . PRO A 1 82 ? -2.449 46.746 22.315 1.00 15.93 405 PRO A N 1
ATOM 716 C CA . PRO A 1 82 ? -1.827 46.153 23.496 1.00 15.83 405 PRO A CA 1
ATOM 717 C C . PRO A 1 82 ? -0.372 46.568 23.586 1.00 15.89 405 PRO A C 1
ATOM 718 O O . PRO A 1 82 ? 0.229 46.981 22.586 1.00 17.56 405 PRO A O 1
ATOM 722 N N . ARG A 1 83 ? 0.183 46.467 24.782 1.00 15.80 406 ARG A N 1
ATOM 723 C CA . ARG A 1 83 ? 1.628 46.579 24.931 1.00 16.23 406 ARG A CA 1
ATOM 724 C C . ARG A 1 83 ? 2.226 45.193 24.748 1.00 16.45 406 ARG A C 1
ATOM 725 O O . ARG A 1 83 ? 1.972 44.301 25.540 1.00 18.35 406 ARG A O 1
ATOM 733 N N . VAL A 1 84 ? 3.003 45.009 23.689 1.00 16.73 407 VAL A N 1
ATOM 734 C CA . VAL A 1 84 ? 3.591 43.710 23.402 1.00 16.49 407 VAL A CA 1
ATOM 735 C C . VAL A 1 84 ? 5.015 43.621 23.950 1.00 15.47 407 VAL A C 1
ATOM 736 O O . VAL A 1 84 ? 5.843 44.510 23.708 1.00 17.33 407 VAL A O 1
ATOM 740 N N . LYS A 1 85 ? 5.277 42.558 24.711 1.00 15.51 408 LYS A N 1
ATOM 741 C CA A LYS A 1 85 ? 6.600 42.325 25.277 0.50 16.47 408 LYS A CA 1
ATOM 742 C CA B LYS A 1 85 ? 6.607 42.329 25.256 0.50 16.22 408 LYS A CA 1
ATOM 743 C C . LYS A 1 85 ? 7.078 40.930 24.904 1.00 15.59 408 LYS A C 1
ATOM 744 O O . LYS A 1 85 ? 6.455 39.934 25.279 1.00 17.19 408 LYS A O 1
ATOM 755 N N . LEU A 1 86 ? 8.192 40.860 24.179 1.00 16.37 409 LEU A N 1
ATOM 756 C CA . LEU A 1 86 ? 8.768 39.577 23.827 1.00 16.77 409 LEU A CA 1
ATOM 757 C C . LEU A 1 86 ? 9.702 39.182 24.963 1.00 17.23 409 LEU A C 1
ATOM 758 O O . LEU A 1 86 ? 10.520 39.991 25.413 1.00 20.01 409 LEU A O 1
ATOM 763 N N . VAL A 1 87 ? 9.557 37.950 25.433 1.00 15.39 410 VAL A N 1
ATOM 764 C CA . VAL A 1 87 ? 10.300 37.471 26.588 1.00 16.33 410 VAL A CA 1
ATOM 765 C C . VAL A 1 87 ? 11.055 36.210 26.200 1.00 16.23 410 VAL A C 1
ATOM 766 O O . VAL A 1 87 ? 10.699 35.538 25.228 1.00 16.50 410 VAL A O 1
ATOM 770 N N . PRO A 1 88 ? 12.113 35.885 26.946 1.00 19.20 411 PRO A N 1
ATOM 771 C CA . PRO A 1 88 ? 12.927 34.723 26.584 1.00 20.89 411 PRO A CA 1
ATOM 772 C C . PRO A 1 88 ? 12.149 33.416 26.640 1.00 18.84 411 PRO A C 1
ATOM 773 O O . PRO A 1 88 ? 11.183 33.285 27.399 1.00 19.37 411 PRO A O 1
ATOM 777 N N . LYS A 1 89 ? 12.572 32.449 25.839 1.00 19.59 412 LYS A N 1
ATOM 778 C CA . LYS A 1 89 ? 11.979 31.129 25.902 1.00 22.73 412 LYS A CA 1
ATOM 779 C C . LYS A 1 89 ? 12.002 30.616 27.339 1.00 22.60 412 LYS A C 1
ATOM 780 O O . LYS A 1 89 ? 13.032 30.690 28.023 1.00 24.01 412 LYS A O 1
ATOM 786 N N . GLY A 1 90 ? 10.859 30.119 27.803 1.00 24.80 413 GLY A N 1
ATOM 787 C CA . GLY A 1 90 ? 10.754 29.564 29.143 1.00 24.78 413 GLY A CA 1
ATOM 788 C C . GLY A 1 90 ? 10.344 30.553 30.224 1.00 21.06 413 GLY A C 1
ATOM 789 O O . GLY A 1 90 ? 10.086 30.158 31.358 1.00 20.77 413 GLY A O 1
ATOM 790 N N . ALA A 1 91 ? 10.262 31.835 29.877 1.00 17.55 414 ALA A N 1
ATOM 791 C CA . ALA A 1 91 ? 10.021 32.871 30.878 1.00 18.28 414 ALA A CA 1
ATOM 792 C C . ALA A 1 91 ? 8.580 32.948 31.398 1.00 18.57 414 ALA 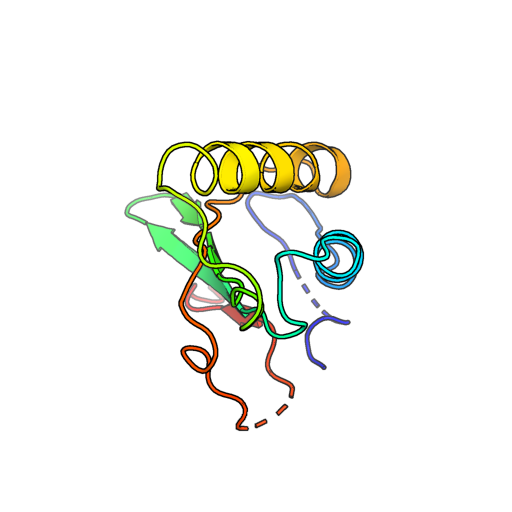A C 1
ATOM 793 O O . ALA A 1 91 ? 8.331 33.608 32.398 1.00 21.38 414 ALA A O 1
ATOM 795 N N . LEU A 1 92 ? 7.635 32.286 30.733 1.00 18.81 415 LEU A N 1
ATOM 796 C CA . LEU A 1 92 ? 6.234 32.345 31.179 1.00 19.19 415 LEU A CA 1
ATOM 797 C C . LEU A 1 92 ? 5.843 31.060 31.903 1.00 25.08 415 LEU A C 1
ATOM 798 O O . LEU A 1 92 ? 6.326 29.988 31.560 1.00 26.43 415 LEU A O 1
ATOM 803 N N . PRO A 1 93 ? 4.977 31.162 32.924 1.00 29.69 416 PRO A N 1
ATOM 804 C CA . PRO A 1 93 ? 4.623 29.946 33.667 1.00 34.34 416 PRO A CA 1
ATOM 805 C C . PRO A 1 93 ? 3.948 28.907 32.768 1.00 37.78 416 PRO A C 1
ATOM 806 O O . PRO A 1 93 ? 2.937 29.248 32.162 1.00 40.28 416 PRO A O 1
ATOM 810 N N . LYS A 1 94 ? 4.507 27.696 32.662 1.00 38.36 417 LYS A N 1
ATOM 811 C CA A LYS A 1 94 ? 3.890 26.630 31.864 0.50 37.26 417 LYS A CA 1
ATOM 812 C CA B LYS A 1 94 ? 3.909 26.623 31.868 0.50 39.24 417 LYS A CA 1
ATOM 813 C C . LYS A 1 94 ? 2.875 25.865 32.698 1.00 39.77 417 LYS A C 1
ATOM 814 O O . LYS A 1 94 ? 2.103 25.055 32.171 1.00 41.76 417 LYS A O 1
ATOM 825 N N . SER A 1 95 ? 2.877 26.121 34.001 1.00 41.99 418 SER A N 1
ATOM 826 C CA . SER A 1 95 ? 1.988 25.430 34.925 1.00 41.25 418 SER A CA 1
ATOM 827 C C . SER A 1 95 ? 0.565 25.961 34.804 1.00 44.85 418 SER A C 1
ATOM 828 O O . SER A 1 95 ? 0.340 27.016 34.213 1.00 46.19 418 SER A O 1
ATOM 831 N N . ALA A 1 99 ? -4.027 25.809 31.454 1.00 47.64 422 ALA A N 1
ATOM 832 C CA . ALA A 1 99 ? -3.608 26.848 30.519 1.00 46.40 422 ALA A CA 1
ATOM 833 C C . ALA A 1 99 ? -4.223 28.212 30.852 1.00 44.42 422 ALA A C 1
ATOM 834 O O . ALA A 1 99 ? -5.174 28.647 30.208 1.00 44.96 422 ALA A O 1
ATOM 836 N N . VAL A 1 100 ? -3.677 28.878 31.865 1.00 40.89 423 VAL A N 1
ATOM 837 C CA . VAL A 1 100 ? -4.080 30.242 32.204 1.00 35.70 423 VAL A CA 1
ATOM 838 C C . VAL A 1 100 ? -3.422 31.230 31.233 1.00 29.38 423 VAL A C 1
ATOM 839 O O . VAL A 1 100 ? -2.234 31.541 31.361 1.00 30.18 423 VAL A O 1
ATOM 843 N N . ARG A 1 101 ? -4.192 31.711 30.257 1.00 22.30 424 ARG A N 1
ATOM 844 C CA . ARG A 1 101 ? -3.654 32.586 29.212 1.00 18.80 424 ARG A CA 1
ATOM 845 C C . ARG A 1 101 ? -3.910 34.050 29.504 1.00 16.90 424 ARG A C 1
ATOM 846 O O . ARG A 1 101 ? -3.293 34.920 28.905 1.00 18.31 424 ARG A O 1
ATOM 854 N N . VAL A 1 102 ? -4.840 34.314 30.414 1.00 17.07 425 VAL A N 1
ATOM 855 C CA . VAL A 1 102 ? -5.175 35.673 30.783 1.00 17.27 425 VAL A CA 1
ATOM 856 C C . VAL A 1 102 ? -5.053 35.835 32.287 1.00 18.93 425 VAL A C 1
ATOM 857 O O . VAL A 1 102 ? -5.631 35.050 33.046 1.00 23.47 425 VAL A O 1
ATOM 861 N N . LYS A 1 103 ? -4.290 36.841 32.708 1.00 18.50 426 LYS A N 1
ATOM 862 C CA . LYS A 1 103 ? -4.195 37.234 34.108 1.00 19.74 426 LYS A CA 1
ATOM 863 C C . LYS A 1 103 ? -4.831 38.617 34.257 1.00 20.54 426 LYS A C 1
ATOM 864 O O . LYS A 1 103 ? -4.299 39.614 33.773 1.00 21.47 426 LYS A O 1
ATOM 870 N N . ASP A 1 104 ? -5.988 38.665 34.912 1.00 19.98 427 ASP A N 1
ATOM 871 C CA . ASP A 1 104 ? -6.740 39.907 35.038 1.00 21.66 427 ASP A CA 1
ATOM 872 C C . ASP A 1 104 ? -6.640 40.415 36.470 1.00 22.92 427 ASP A C 1
ATOM 873 O O . ASP A 1 104 ? -7.272 39.879 37.384 1.00 24.68 427 ASP A O 1
ATOM 878 N N . LEU A 1 105 ? -5.845 41.464 36.648 1.00 22.33 428 LEU A N 1
ATOM 879 C CA . LEU A 1 105 ? -5.542 41.988 37.964 1.00 24.59 428 LEU A CA 1
ATOM 880 C C . LEU A 1 105 ? -6.382 43.211 38.270 1.00 24.84 428 LEU A C 1
ATOM 881 O O . LEU A 1 105 ? -6.162 43.891 39.264 1.00 29.61 428 LEU A O 1
ATOM 886 N N . ARG A 1 106 ? -7.346 43.499 37.407 1.00 23.49 429 ARG A N 1
ATOM 887 C CA . ARG A 1 106 ? -8.234 44.618 37.651 1.00 25.42 429 ARG A CA 1
ATOM 888 C C . ARG A 1 106 ? -9.215 44.197 38.722 1.00 29.84 429 ARG A C 1
ATOM 889 O O . ARG A 1 106 ? -9.397 43.007 38.973 1.00 33.95 429 ARG A O 1
ATOM 897 N N . LYS A 1 107 ? -9.843 45.163 39.368 1.00 31.25 430 LYS A N 1
ATOM 898 C CA . LYS A 1 107 ? -10.898 44.811 40.301 1.00 34.33 430 LYS A CA 1
ATOM 899 C C . LYS A 1 107 ? -12.218 44.660 39.557 1.00 36.93 430 LYS A C 1
ATOM 900 O O . LYS A 1 107 ? -12.512 45.427 38.638 1.00 37.36 430 LYS A O 1
ATOM 906 N N . THR A 1 108 ? -12.983 43.635 39.930 1.00 37.03 431 THR A N 1
ATOM 907 C CA . THR A 1 108 ? -14.274 43.358 39.301 1.00 40.77 431 THR A CA 1
ATOM 908 C C . THR A 1 108 ? -15.248 44.516 39.492 1.00 45.29 431 THR A C 1
ATOM 909 O O . THR A 1 108 ? -16.136 44.728 38.663 1.00 47.69 431 THR A O 1
ATOM 913 N N . PHE A 1 109 ? -15.064 45.269 40.576 1.00 48.29 432 PHE A N 1
ATOM 914 C CA . PHE A 1 109 ? -15.989 46.340 40.960 1.00 52.29 432 PHE A CA 1
ATOM 915 C C . PHE A 1 109 ? -16.607 47.101 39.784 1.00 53.18 432 PHE A C 1
ATOM 916 O O . PHE A 1 109 ? -17.654 46.714 39.261 1.00 55.24 432 PHE A O 1
#

Nearest PDB structures (foldseek):
  3lax-assembly1_A  TM=1.010E+00  e=5.131E-21  Phocaeicola vulgatus ATCC 8482
  4r1m-assembly2_D  TM=9.780E-01  e=6.061E-13  Bacteroides thetaiotaomicron VPI-5482
  4rvn-assembly2_D  TM=9.367E-01  e=3.597E-13  Bacteroides thetaiotaomicron VPI-5482
  4r1m-assembly1_B  TM=9.661E-01  e=1.510E-12  Bacteroides thetaiotaomicron VPI-5482
  4rvn-assembly1_B  TM=8.846E-01  e=2.337E-11  Bacteroides thetaiotaomicron VPI-5482

Sequence (104 aa):
SNADDDIIILKKGVNIIFPIQQIETIILLQQFKKELGSDYLITLETAESNDETVEVVELSQLFTDDYGRLLQALTREITRRQLKDEILVVTPRVKKLVPKGALPKKSAVRVKDLRKTF

Radius of gyration: 13.61 Å; Cα contacts (8 Å, |Δi|>4): 188; chains: 1; bounding box: 36×30×28 Å

B-factor: mean 26.3, std 11.08, range [12.36, 62.76]

Solvent-accessible surface area: 6774 Å² total

Foldseek 3Di:
DCLQPDAFPRFDFRSVVLQVLQVVDPQFDSAKAAEWEQDPHGIAEIETETDPPDDDDPVVVVVVQVVSQVVVCVRRVDGHHYHYDYPPPDDPVNRRYHYPYDPD

Secondary structure (DSSP, 8-state):
-GGG--EETTEE--HHHHHHHHHT-TTEEEEEEEEE-EETTEE--EEEEEPTT----HHHHHHHHHHHHHHHHHHHSS---EEEE-TT-S------EEE-S---

Organism: Phocaeicola vulgatus (strain ATCC 8482 / DSM 1447 / JCM 5826 / CCUG 4940 / NBRC 14291 / NCTC 11154) (NCBI:txid435590)

InterPro domains:
  IPR000873 AMP-dependent synthetase/ligase domain [PF00501] (86-284)
  IPR011880 Phenylacetate-CoA ligase [PIRSF006444] (3-430)
  IPR011880 Phenylacetate-CoA ligase [cd05913] (5-430)
  IPR028154 AMP-dependent ligase, C-terminal [PF14535] (334-429)
  IPR042099 ANL, N-terminal domain [G3DSA:3.40.50.12780] (1-325)
  IPR045851 AMP-binding enzyme domain superfamily [G3DSA:3.30.300.30] (326-432)